Protein AF-A0A258KXH8-F1 (afdb_monomer)

Sequence (117 aa):
MRNSRRAIRNQVLAEEKIRIVLDGLHGEISIAELCRRDGISERLYDRWSKEWLQAGKRRLADDTARSGTTREVKDLKRKDLELKEVAAEKAVELRRLNSSKIGDGRRRCGASLGDDA

Radius of gyration: 37.27 Å; Cα contacts (8 Å, |Δi|>4): 23; chains: 1; bounding box: 85×36×99 Å

Foldseek 3Di:
DPVPVVVVVVVVVVVLLVVLLVVCVVPPDDLVVSCVVSVHDSVVSVVSNVVVVVVVVVVVVVVVVVVVVVVVVVVVVVVVVVVVVVVVVVVVVVVVVVVVVVVVVVVVVVPPDDDDD

Mean predicted aligned error: 15.36 Å

Structure (mmCIF, N/CA/C/O backbone):
data_AF-A0A258KXH8-F1
#
_entry.id   AF-A0A258KXH8-F1
#
loop_
_atom_site.group_PDB
_atom_site.id
_atom_site.type_symbol
_atom_site.label_atom_id
_atom_site.label_alt_id
_atom_site.label_comp_id
_atom_site.label_asym_id
_atom_site.label_entity_id
_atom_site.label_seq_id
_atom_site.pdbx_PDB_ins_code
_atom_site.Cartn_x
_atom_site.Cartn_y
_atom_site.Cartn_z
_atom_site.occupancy
_atom_site.B_iso_or_equiv
_atom_site.auth_seq_id
_atom_site.auth_comp_id
_atom_site.auth_asym_id
_atom_site.auth_atom_id
_atom_site.pdbx_PDB_model_num
ATOM 1 N N . MET A 1 1 ? -21.778 -25.012 -7.996 1.00 53.47 1 MET A N 1
ATOM 2 C CA . MET A 1 1 ? -22.424 -23.774 -7.482 1.00 53.47 1 MET A CA 1
ATOM 3 C C . MET A 1 1 ? -22.119 -23.417 -6.006 1.00 53.47 1 MET A C 1
ATOM 5 O O . MET A 1 1 ? -22.748 -22.507 -5.479 1.00 53.47 1 MET A O 1
ATOM 9 N N . ARG A 1 2 ? -21.152 -24.048 -5.307 1.00 57.94 2 ARG A N 1
ATOM 10 C CA . ARG A 1 2 ? -20.849 -23.741 -3.883 1.00 57.94 2 ARG A CA 1
ATOM 11 C C . ARG A 1 2 ? -19.770 -22.664 -3.646 1.00 57.94 2 ARG A C 1
ATOM 13 O O . ARG A 1 2 ? -19.620 -22.217 -2.514 1.00 57.94 2 ARG A O 1
ATOM 20 N N . ASN A 1 3 ? -19.087 -22.186 -4.691 1.00 63.91 3 ASN A N 1
ATOM 21 C CA . ASN A 1 3 ? -17.974 -21.236 -4.542 1.00 63.91 3 ASN A CA 1
ATOM 22 C C . ASN A 1 3 ? -18.386 -19.756 -4.636 1.00 63.91 3 ASN A C 1
ATOM 24 O O . ASN A 1 3 ? -17.801 -18.928 -3.941 1.00 63.91 3 ASN A O 1
ATOM 28 N N . SER A 1 4 ? -19.427 -19.411 -5.401 1.00 65.06 4 SER A N 1
ATOM 29 C CA . SER A 1 4 ? -19.799 -18.007 -5.653 1.00 65.06 4 SER A CA 1
ATOM 30 C C . SER A 1 4 ? -20.263 -17.276 -4.388 1.00 65.06 4 SER A C 1
ATOM 32 O O . SER A 1 4 ? -19.846 -16.155 -4.130 1.00 65.06 4 SER A O 1
ATOM 34 N N . ARG A 1 5 ? -21.033 -17.945 -3.516 1.00 72.44 5 ARG A N 1
ATOM 35 C CA . ARG A 1 5 ? -21.486 -17.370 -2.234 1.00 72.44 5 ARG A CA 1
ATOM 36 C C . ARG A 1 5 ? -20.352 -17.132 -1.232 1.00 72.44 5 ARG A C 1
ATOM 38 O O . ARG A 1 5 ? -20.491 -16.292 -0.350 1.00 72.44 5 ARG A O 1
ATOM 45 N N . ARG A 1 6 ? -19.256 -17.893 -1.326 1.00 72.81 6 ARG A N 1
ATOM 46 C CA . ARG A 1 6 ? -18.064 -17.707 -0.483 1.00 72.81 6 ARG A CA 1
ATOM 47 C C . ARG A 1 6 ? -17.221 -16.543 -0.994 1.00 72.81 6 ARG A C 1
ATOM 49 O O . ARG A 1 6 ? -16.780 -15.735 -0.191 1.00 72.81 6 ARG A O 1
ATOM 56 N N . ALA A 1 7 ? -17.054 -16.446 -2.313 1.00 68.25 7 ALA A N 1
ATOM 57 C CA . ALA A 1 7 ? -16.352 -15.339 -2.953 1.00 68.25 7 ALA A CA 1
ATOM 58 C C . ALA A 1 7 ? -17.040 -13.993 -2.677 1.00 68.25 7 ALA A C 1
ATOM 60 O O . ALA A 1 7 ? -16.374 -13.072 -2.223 1.00 68.25 7 ALA A O 1
ATOM 61 N N . ILE A 1 8 ? -18.368 -13.923 -2.834 1.00 64.44 8 ILE A N 1
ATOM 62 C CA . ILE A 1 8 ? -19.156 -12.713 -2.544 1.00 64.44 8 ILE A CA 1
ATOM 63 C C . ILE A 1 8 ? -19.022 -12.316 -1.068 1.00 64.44 8 ILE A C 1
ATOM 65 O O . ILE A 1 8 ? -18.720 -11.168 -0.77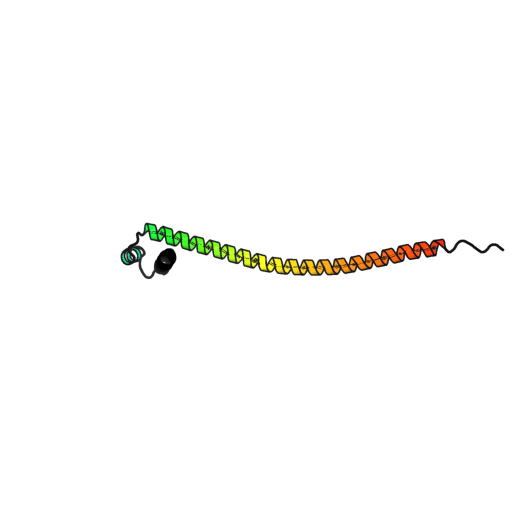3 1.00 64.44 8 ILE A O 1
ATOM 69 N N . ARG A 1 9 ? -19.153 -13.263 -0.124 1.00 63.56 9 ARG A N 1
ATOM 70 C CA . ARG A 1 9 ? -18.940 -12.968 1.306 1.00 63.56 9 ARG A CA 1
ATOM 71 C C . ARG A 1 9 ? -17.532 -12.457 1.597 1.00 63.56 9 ARG A C 1
ATOM 73 O O . ARG A 1 9 ? -17.382 -11.523 2.366 1.00 63.56 9 ARG A O 1
ATOM 80 N N . ASN A 1 10 ? -16.509 -13.040 0.982 1.00 69.94 10 ASN A N 1
ATOM 81 C CA . ASN A 1 10 ? -15.133 -12.590 1.176 1.00 69.94 10 ASN A CA 1
ATOM 82 C C . ASN A 1 10 ? -14.880 -11.201 0.570 1.00 69.94 10 ASN A C 1
ATOM 84 O O . ASN A 1 10 ? -14.107 -10.442 1.141 1.00 69.94 10 ASN A O 1
ATOM 88 N N . GLN A 1 11 ? -15.518 -10.868 -0.556 1.00 69.81 11 GLN A N 1
ATOM 89 C CA . GLN A 1 11 ? -15.463 -9.525 -1.142 1.00 69.81 11 GLN A CA 1
ATOM 90 C C . GLN A 1 11 ? -16.136 -8.501 -0.232 1.00 69.81 11 GLN A C 1
ATOM 92 O O . GLN A 1 11 ? -15.509 -7.502 0.093 1.00 69.81 11 GLN A O 1
ATOM 97 N N . VAL A 1 12 ? -17.336 -8.803 0.271 1.00 63.56 12 VAL A N 1
ATOM 98 C CA . VAL A 1 12 ? -18.046 -7.947 1.235 1.00 63.56 12 VAL A CA 1
ATOM 99 C C . VAL A 1 12 ? -17.204 -7.727 2.500 1.00 63.56 12 VAL A C 1
ATOM 101 O O . VAL A 1 12 ? -17.052 -6.598 2.949 1.00 63.56 12 VAL A O 1
ATOM 104 N N . LEU A 1 13 ? -16.556 -8.774 3.021 1.00 79.19 13 LEU A N 1
ATOM 105 C CA . LEU A 1 13 ? -15.639 -8.659 4.164 1.00 79.19 13 LEU A CA 1
ATOM 106 C C . LEU A 1 13 ? -14.375 -7.841 3.843 1.00 79.19 13 LEU A C 1
ATOM 108 O O . LEU A 1 13 ? -13.823 -7.181 4.723 1.00 79.19 13 LEU A O 1
ATOM 112 N N . ALA A 1 14 ? -13.887 -7.893 2.602 1.00 83.69 14 ALA A N 1
ATOM 113 C CA . ALA A 1 14 ? -12.735 -7.109 2.170 1.00 83.69 14 ALA A CA 1
ATOM 114 C C . ALA A 1 14 ? -13.089 -5.624 2.006 1.00 83.69 14 ALA A C 1
ATOM 116 O O . ALA A 1 14 ? -12.324 -4.771 2.450 1.00 83.69 14 ALA A O 1
ATOM 117 N N . GLU A 1 15 ? -14.243 -5.319 1.413 1.00 86.56 15 GLU A N 1
ATOM 118 C CA . GLU A 1 15 ? -14.774 -3.958 1.276 1.00 86.56 15 GLU A CA 1
ATOM 119 C C . GLU A 1 15 ? -15.040 -3.330 2.644 1.00 86.56 15 GLU A C 1
ATOM 121 O O . GLU A 1 15 ? -14.634 -2.197 2.895 1.00 86.56 15 GLU A O 1
ATOM 126 N N . GLU A 1 16 ? -15.621 -4.094 3.568 1.00 89.38 16 GLU A N 1
ATOM 127 C CA . GLU A 1 16 ? -15.850 -3.646 4.938 1.00 89.38 16 GLU A CA 1
ATOM 128 C C . GLU A 1 16 ? -14.538 -3.395 5.693 1.00 89.38 16 GLU A C 1
ATOM 130 O O . GLU A 1 16 ? -14.369 -2.338 6.300 1.00 89.38 16 GLU A O 1
ATOM 135 N N . LYS A 1 17 ? -13.552 -4.297 5.576 1.00 91.44 17 LYS A N 1
ATOM 136 C CA . LYS A 1 17 ? -12.202 -4.074 6.122 1.00 91.44 17 LYS A CA 1
ATOM 137 C C . LYS A 1 17 ? -11.576 -2.786 5.574 1.00 91.44 17 LYS A C 1
ATOM 139 O O . LYS A 1 17 ? -10.950 -2.052 6.337 1.00 91.44 17 LYS A O 1
ATOM 144 N N . ILE A 1 18 ? -11.717 -2.514 4.273 1.00 91.44 18 ILE A N 1
ATOM 145 C CA . ILE A 1 18 ? -11.186 -1.294 3.647 1.00 91.44 18 ILE A CA 1
ATOM 146 C C . ILE A 1 18 ? -11.899 -0.057 4.195 1.00 91.44 18 ILE A C 1
ATOM 148 O O . ILE A 1 18 ? -11.215 0.882 4.595 1.00 91.44 18 ILE A O 1
ATOM 152 N N . ARG A 1 19 ? -13.237 -0.068 4.269 1.00 94.00 19 ARG A N 1
ATOM 153 C CA . ARG A 1 19 ? -14.028 1.036 4.834 1.00 94.00 19 ARG A CA 1
ATOM 154 C C . ARG A 1 19 ? -13.560 1.385 6.245 1.00 94.00 19 ARG A C 1
ATOM 156 O O . ARG A 1 19 ? -13.238 2.535 6.509 1.00 94.00 19 ARG A O 1
ATOM 163 N N . ILE A 1 20 ? -13.446 0.388 7.123 1.00 93.44 20 ILE A N 1
ATOM 164 C CA . ILE A 1 20 ? -13.049 0.603 8.521 1.00 93.44 20 ILE A CA 1
ATOM 165 C C . ILE A 1 20 ? -11.629 1.182 8.617 1.00 93.44 20 ILE A C 1
ATOM 167 O O . ILE A 1 20 ? -11.386 2.108 9.388 1.00 93.44 20 ILE A O 1
ATOM 171 N N . VAL A 1 21 ? -10.676 0.668 7.830 1.00 94.00 21 VAL A N 1
ATOM 172 C CA . VAL A 1 21 ? -9.305 1.207 7.817 1.00 94.00 21 VAL A CA 1
ATOM 173 C C . VAL A 1 21 ? -9.285 2.657 7.329 1.00 94.00 21 VAL A C 1
ATOM 175 O O . VAL A 1 21 ? -8.563 3.468 7.901 1.00 94.00 21 VAL A O 1
ATOM 178 N N . LEU A 1 22 ? -10.070 3.002 6.306 1.00 93.88 22 LEU A N 1
ATOM 179 C CA . LEU A 1 22 ? -10.137 4.369 5.787 1.00 93.88 22 LEU A CA 1
ATOM 180 C C . LEU A 1 22 ? -10.780 5.337 6.784 1.00 93.88 22 LEU A C 1
ATOM 182 O O . LEU A 1 22 ? -10.206 6.397 7.017 1.00 93.88 22 LEU A O 1
ATOM 186 N N . ASP A 1 23 ? -11.891 4.958 7.418 1.00 93.62 23 ASP A N 1
ATOM 187 C CA . ASP A 1 23 ? -12.554 5.773 8.446 1.00 93.62 23 ASP A CA 1
ATOM 188 C C . ASP A 1 23 ? -11.589 6.090 9.603 1.00 93.62 23 ASP A C 1
ATOM 190 O O . ASP A 1 23 ? -11.491 7.231 10.058 1.00 93.62 23 ASP A O 1
ATOM 194 N N . GLY A 1 24 ? -10.813 5.096 10.047 1.00 93.00 24 GLY A N 1
ATOM 195 C CA . GLY A 1 24 ? -9.820 5.290 11.103 1.00 93.00 24 GLY A CA 1
ATOM 196 C C . GLY A 1 24 ? -8.603 6.120 10.682 1.00 93.00 24 GLY A C 1
ATOM 197 O O . GLY A 1 24 ? -8.024 6.815 11.516 1.00 93.00 24 GLY A O 1
ATOM 198 N N . LEU A 1 25 ? -8.219 6.093 9.402 1.00 90.12 25 LEU A N 1
ATOM 199 C CA . LEU A 1 25 ? -7.179 6.974 8.855 1.00 90.12 25 LEU A CA 1
ATOM 200 C C . LEU A 1 25 ? -7.679 8.408 8.643 1.00 90.12 25 LEU A C 1
ATOM 202 O O . LEU A 1 25 ? -6.874 9.337 8.684 1.00 90.12 25 LEU A O 1
ATOM 206 N N . HIS A 1 26 ? -8.980 8.587 8.411 1.00 92.69 26 HIS A N 1
ATOM 207 C CA . HIS A 1 26 ? -9.598 9.895 8.219 1.00 92.69 26 HIS A CA 1
ATOM 208 C C . HIS A 1 26 ? -9.624 10.715 9.520 1.00 92.69 26 HIS A C 1
ATOM 210 O O . HIS A 1 26 ? -9.507 11.936 9.483 1.00 92.69 26 HIS A O 1
ATOM 216 N N . GLY A 1 27 ? -9.692 10.042 10.674 1.00 91.81 27 GLY A N 1
ATOM 217 C CA . GLY A 1 27 ? -9.473 10.657 11.987 1.00 91.81 27 GLY A CA 1
ATOM 218 C C . GLY A 1 27 ? -10.646 11.476 12.534 1.00 91.81 27 GLY A C 1
ATOM 219 O O . GLY A 1 27 ? -10.499 12.101 13.581 1.00 91.81 27 GLY A O 1
ATOM 220 N N . GLU A 1 28 ? -11.808 11.458 11.873 1.00 91.25 28 GLU A N 1
ATOM 221 C CA . GLU A 1 28 ? -13.039 12.120 12.342 1.00 91.25 28 GLU A CA 1
ATOM 222 C C . GLU A 1 28 ? -13.598 11.504 13.633 1.00 91.25 28 GLU A C 1
ATOM 224 O O . GLU A 1 28 ? -14.171 12.204 14.467 1.00 91.25 28 GLU A O 1
ATOM 229 N N . ILE A 1 29 ? -13.413 10.194 13.817 1.00 91.81 29 ILE A N 1
ATOM 230 C CA . ILE A 1 29 ? -13.789 9.461 15.028 1.00 91.81 29 ILE A CA 1
ATOM 231 C C . ILE A 1 29 ? -12.566 8.780 15.633 1.00 91.81 29 ILE A C 1
ATOM 233 O O . ILE A 1 29 ? -11.684 8.290 14.927 1.00 91.81 29 ILE A O 1
ATOM 237 N N . SER A 1 30 ? -12.511 8.727 16.965 1.00 93.31 30 SER A N 1
ATOM 238 C CA . SER A 1 30 ? -11.431 8.018 17.655 1.00 93.31 30 SER A CA 1
ATOM 239 C C . SER A 1 30 ? -11.424 6.529 17.289 1.00 93.31 30 SER A C 1
ATOM 241 O O . SER A 1 30 ? -12.481 5.922 17.110 1.00 93.31 30 SER A O 1
ATOM 243 N N . ILE A 1 31 ? -10.238 5.913 17.256 1.00 92.75 31 ILE A N 1
ATOM 244 C CA . ILE A 1 31 ? -10.085 4.481 16.948 1.00 92.75 31 ILE A CA 1
ATOM 245 C C . ILE A 1 31 ? -10.892 3.599 17.911 1.00 92.75 31 ILE A C 1
ATOM 247 O O . ILE A 1 31 ? -11.475 2.602 17.491 1.00 92.75 31 ILE A O 1
ATOM 251 N N . ALA A 1 32 ? -10.990 3.992 19.182 1.00 93.31 32 ALA A N 1
ATOM 252 C CA . ALA A 1 32 ? -11.786 3.281 20.177 1.00 93.31 32 ALA A CA 1
ATOM 253 C C . ALA A 1 32 ? -13.293 3.314 19.854 1.00 93.31 32 ALA A C 1
ATOM 255 O O . ALA A 1 32 ? -13.986 2.311 20.021 1.00 93.31 32 ALA A O 1
ATOM 256 N N . GLU A 1 33 ? -13.804 4.451 19.372 1.00 94.25 33 GLU A N 1
ATOM 257 C CA . GLU A 1 33 ? -15.207 4.593 18.959 1.00 94.25 33 GLU A CA 1
ATOM 258 C C . GLU A 1 33 ? -15.498 3.832 17.663 1.00 94.25 33 GLU A C 1
ATOM 260 O O . GLU A 1 33 ? -16.481 3.097 17.583 1.00 94.25 33 GLU A O 1
ATOM 265 N N . LEU A 1 34 ? -14.589 3.916 16.690 1.00 94.81 34 LEU A N 1
ATOM 266 C CA . LEU A 1 34 ? -14.635 3.137 15.454 1.00 94.81 34 LEU A CA 1
ATOM 267 C C . LEU A 1 34 ? -14.711 1.628 15.743 1.00 94.81 34 LEU A C 1
ATOM 269 O O . LEU A 1 34 ? -15.574 0.929 15.216 1.00 94.81 34 LEU A O 1
ATOM 273 N N . CYS A 1 35 ? -13.849 1.131 16.634 1.00 93.62 35 CYS A N 1
ATOM 274 C CA . CYS A 1 35 ? -13.809 -0.280 17.011 1.00 93.62 35 CYS A CA 1
ATOM 275 C C . CYS A 1 35 ? -15.102 -0.750 17.695 1.00 93.62 35 CYS A C 1
ATOM 277 O O . CYS A 1 35 ? -15.579 -1.846 17.403 1.00 93.62 35 CYS A O 1
ATOM 279 N N . ARG A 1 36 ? -15.709 0.085 18.554 1.00 94.00 36 ARG A N 1
ATOM 280 C CA . ARG A 1 36 ? -17.013 -0.207 19.177 1.00 94.00 36 ARG A CA 1
ATOM 281 C C . ARG A 1 36 ? -18.145 -0.259 18.154 1.00 94.00 36 ARG A C 1
ATOM 283 O O . ARG A 1 36 ? -18.938 -1.196 18.194 1.00 94.00 36 ARG A O 1
ATOM 290 N N . ARG A 1 37 ? -18.204 0.718 17.243 1.00 93.69 37 ARG A N 1
ATOM 291 C CA . ARG A 1 37 ? -19.230 0.817 16.192 1.00 93.69 37 ARG A CA 1
ATOM 292 C C . ARG A 1 37 ? -19.184 -0.372 15.236 1.00 93.69 37 ARG A C 1
ATOM 294 O O . ARG A 1 37 ? -20.222 -0.940 14.914 1.00 93.69 37 ARG A O 1
ATOM 301 N N . ASP A 1 38 ? -17.984 -0.739 14.796 1.00 91.00 38 ASP A N 1
ATOM 302 C CA . ASP A 1 38 ? -17.771 -1.781 13.788 1.00 91.00 38 ASP A CA 1
ATOM 303 C C . ASP A 1 38 ? -17.560 -3.183 14.407 1.00 91.00 38 ASP A C 1
ATOM 305 O O . ASP A 1 38 ? -17.339 -4.157 13.690 1.00 91.00 38 ASP A O 1
ATOM 309 N N . GLY A 1 39 ? -17.641 -3.313 15.739 1.00 91.88 39 GLY A N 1
ATOM 310 C CA . GLY A 1 39 ? -17.565 -4.598 16.444 1.00 91.88 39 GLY A CA 1
ATOM 311 C C . GLY A 1 39 ? -16.199 -5.288 16.360 1.00 91.88 39 GLY A C 1
ATOM 312 O O . GLY A 1 39 ? -16.111 -6.513 16.469 1.00 91.88 39 GLY A O 1
ATOM 313 N N . ILE A 1 40 ? -15.126 -4.522 16.155 1.00 92.69 40 ILE A N 1
ATOM 314 C CA . ILE A 1 40 ? -13.758 -5.034 16.039 1.00 92.69 40 ILE A CA 1
ATOM 315 C C . ILE A 1 40 ? -12.915 -4.654 17.256 1.00 92.69 40 ILE A C 1
ATOM 317 O O . ILE A 1 40 ? -13.219 -3.727 17.996 1.00 92.69 40 ILE A O 1
ATOM 321 N N . SER A 1 41 ? -11.813 -5.373 17.469 1.00 93.00 41 SER A N 1
ATOM 322 C CA . SER A 1 41 ? -10.839 -4.990 18.497 1.00 93.00 41 SER A CA 1
ATOM 323 C C . SER A 1 41 ? -9.825 -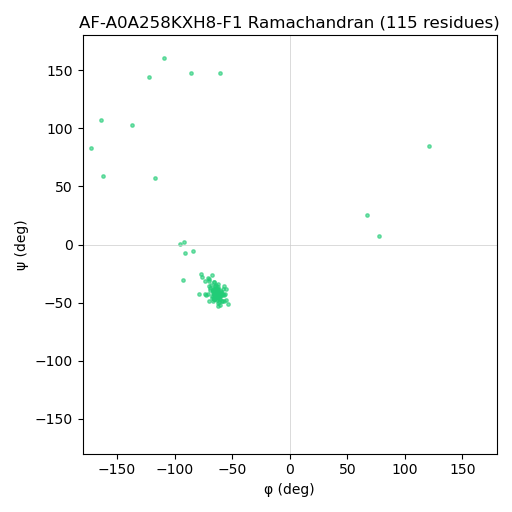3.982 17.953 1.00 93.00 41 SER A C 1
ATOM 325 O O . SER A 1 41 ? -9.398 -4.095 16.803 1.00 93.00 41 SER A O 1
ATOM 327 N N . GLU A 1 42 ? -9.346 -3.074 18.805 1.00 92.62 42 GLU A N 1
ATOM 328 C CA . GLU A 1 42 ? -8.287 -2.111 18.447 1.00 92.62 42 GLU A CA 1
ATOM 329 C C . GLU A 1 42 ? -7.024 -2.811 17.924 1.00 92.62 42 GLU A C 1
ATOM 331 O O . GLU A 1 42 ? -6.438 -2.401 16.927 1.00 92.62 42 GLU A O 1
ATOM 336 N N . ARG A 1 43 ? -6.657 -3.962 18.505 1.00 92.81 43 ARG A N 1
ATOM 337 C CA . ARG A 1 43 ? -5.524 -4.776 18.024 1.00 92.81 43 ARG A CA 1
ATOM 338 C C . ARG A 1 43 ? -5.717 -5.296 16.598 1.00 92.81 43 ARG A C 1
ATOM 340 O O . ARG A 1 43 ? -4.739 -5.480 15.871 1.00 92.81 43 ARG A O 1
ATOM 347 N N . LEU A 1 44 ? -6.957 -5.599 16.213 1.00 92.19 44 LEU A N 1
ATOM 348 C CA . LEU A 1 44 ? -7.282 -6.044 14.860 1.00 92.19 44 LEU A CA 1
ATOM 349 C C . LEU A 1 44 ? -7.189 -4.875 13.878 1.00 92.19 44 LEU A C 1
ATOM 351 O O . LEU A 1 44 ? -6.571 -5.028 12.824 1.00 92.19 44 LEU A O 1
ATOM 355 N N . TYR A 1 45 ? -7.713 -3.709 14.265 1.00 93.75 45 TYR A N 1
ATOM 356 C CA . TYR A 1 45 ? -7.556 -2.468 13.511 1.00 93.75 45 TYR A CA 1
ATOM 357 C C . TYR A 1 45 ? -6.077 -2.120 13.295 1.00 93.75 45 TYR A C 1
ATOM 359 O O . TYR A 1 45 ? -5.659 -1.909 12.159 1.00 93.75 45 TYR A O 1
ATOM 367 N N . ASP A 1 46 ? -5.257 -2.158 14.348 1.00 94.31 46 ASP A N 1
ATOM 368 C CA . ASP A 1 46 ? -3.820 -1.868 14.275 1.00 94.31 46 ASP A CA 1
ATOM 369 C C . ASP A 1 46 ? -3.077 -2.782 13.303 1.00 94.31 46 ASP A C 1
ATOM 371 O O . ASP A 1 46 ? -2.150 -2.361 12.609 1.00 94.31 46 ASP A O 1
ATOM 375 N N . ARG A 1 47 ? -3.453 -4.062 13.255 1.00 94.12 47 ARG A N 1
ATOM 376 C CA . ARG A 1 47 ? -2.887 -5.010 12.294 1.00 94.12 47 ARG A CA 1
ATOM 377 C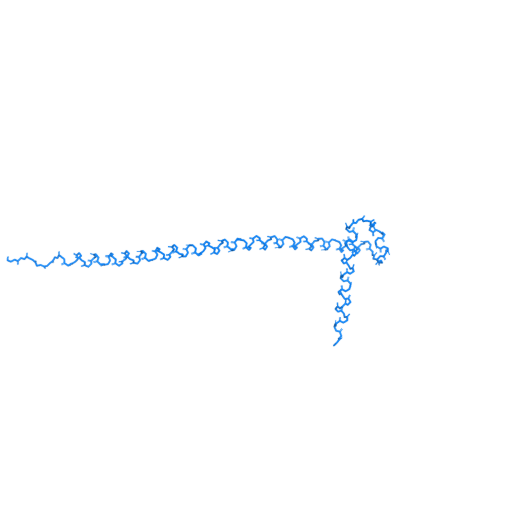 C . ARG A 1 47 ? -3.303 -4.644 10.874 1.00 94.12 47 ARG A C 1
ATOM 379 O O . ARG A 1 47 ? -2.457 -4.588 9.984 1.00 94.12 47 ARG A O 1
ATOM 386 N N . TRP A 1 48 ? -4.593 -4.403 10.665 1.00 93.12 48 TRP A N 1
ATOM 387 C CA . TRP A 1 48 ? -5.144 -4.105 9.349 1.00 93.12 48 TRP A CA 1
ATOM 388 C C . TRP A 1 48 ? -4.615 -2.794 8.776 1.00 93.12 48 TRP A C 1
ATOM 390 O O . TRP A 1 48 ? -4.211 -2.781 7.615 1.00 93.12 48 TRP A O 1
ATOM 400 N N . SER A 1 49 ? -4.550 -1.731 9.576 1.00 93.38 49 SER A N 1
ATOM 401 C CA . SER A 1 49 ? -4.016 -0.432 9.160 1.00 93.38 49 SER A CA 1
ATOM 402 C C . SER A 1 49 ? -2.540 -0.540 8.768 1.00 93.38 49 SER A C 1
ATOM 404 O O . SER A 1 49 ? -2.147 -0.062 7.703 1.00 93.38 49 SER A O 1
ATOM 406 N N . LYS A 1 50 ? -1.726 -1.264 9.551 1.00 93.81 50 LYS A N 1
ATOM 407 C CA . LYS A 1 50 ? -0.315 -1.534 9.228 1.00 93.81 50 LYS A CA 1
ATOM 408 C C . LYS A 1 50 ? -0.160 -2.329 7.936 1.00 93.81 50 LYS A C 1
ATOM 410 O O . LYS A 1 50 ? 0.612 -1.926 7.070 1.00 93.81 50 LYS A O 1
ATOM 415 N N . GLU A 1 51 ? -0.872 -3.444 7.788 1.00 90.75 51 GLU A N 1
ATOM 416 C CA . GLU A 1 51 ? -0.817 -4.271 6.575 1.00 90.75 51 GLU A CA 1
ATOM 417 C C . GLU A 1 51 ? -1.232 -3.476 5.333 1.00 90.75 51 GLU A C 1
ATOM 419 O O . GLU A 1 51 ? -0.559 -3.541 4.305 1.00 90.75 51 GLU A O 1
ATOM 424 N N . TRP A 1 52 ? -2.303 -2.688 5.442 1.00 90.81 52 TRP A N 1
ATOM 425 C CA . TRP A 1 52 ? -2.831 -1.883 4.347 1.00 90.81 52 TRP A CA 1
ATOM 426 C C . TRP A 1 52 ? -1.853 -0.779 3.928 1.00 90.81 52 TRP A C 1
ATOM 428 O O . TRP A 1 52 ? -1.527 -0.657 2.747 1.00 90.81 52 TRP A O 1
ATOM 438 N N . LEU A 1 53 ? -1.288 -0.043 4.892 1.00 90.62 53 LEU A N 1
ATOM 439 C CA . LEU A 1 53 ? -0.276 0.981 4.621 1.00 90.62 53 LEU A CA 1
ATOM 440 C C . LEU A 1 53 ? 1.001 0.383 4.019 1.00 90.62 53 LEU A C 1
ATOM 442 O O . LEU A 1 53 ? 1.585 0.967 3.106 1.00 90.62 53 LEU A O 1
ATOM 446 N N . GLN A 1 54 ? 1.440 -0.785 4.493 1.00 92.69 54 GLN A N 1
ATOM 447 C CA . GLN A 1 54 ? 2.621 -1.453 3.944 1.00 92.69 54 GLN A CA 1
ATOM 448 C C . GLN A 1 54 ? 2.382 -1.983 2.530 1.00 92.69 54 GLN A C 1
ATOM 450 O O . GLN A 1 54 ? 3.263 -1.864 1.677 1.00 92.69 54 GLN A O 1
ATOM 455 N N . ALA A 1 55 ? 1.197 -2.527 2.251 1.00 89.19 55 ALA A N 1
ATOM 456 C CA . ALA A 1 55 ? 0.811 -2.920 0.902 1.00 89.19 55 ALA A CA 1
ATOM 457 C C . ALA A 1 55 ? 0.771 -1.707 -0.045 1.00 89.19 55 ALA A C 1
ATOM 459 O O . ALA A 1 55 ? 1.306 -1.782 -1.152 1.00 89.19 55 ALA A O 1
ATOM 460 N N . GLY A 1 56 ? 0.225 -0.575 0.414 1.00 86.81 56 GLY A N 1
ATOM 461 C CA . GLY A 1 56 ? 0.225 0.687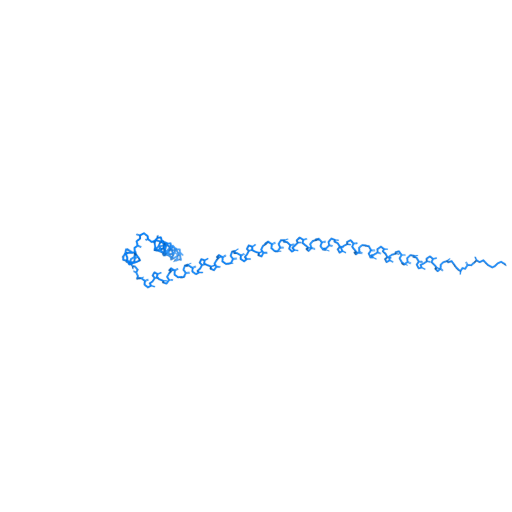 -0.329 1.00 86.81 56 GLY A CA 1
ATOM 462 C C . GLY A 1 56 ? 1.636 1.179 -0.658 1.00 86.81 56 GLY A C 1
ATOM 463 O O . GLY A 1 56 ? 1.939 1.452 -1.819 1.00 86.81 56 GLY A O 1
ATOM 464 N N . LYS A 1 57 ? 2.537 1.203 0.333 1.00 88.06 57 LYS A N 1
ATOM 465 C CA . LYS A 1 57 ? 3.948 1.591 0.143 1.00 88.06 57 LYS A CA 1
ATOM 466 C C . LYS A 1 57 ? 4.678 0.687 -0.849 1.00 88.06 57 LYS A C 1
ATOM 468 O O . LYS A 1 57 ? 5.392 1.185 -1.713 1.00 88.06 57 LYS A O 1
ATOM 473 N N . ARG A 1 58 ? 4.489 -0.634 -0.749 1.00 85.56 58 ARG A N 1
ATOM 474 C CA . ARG A 1 58 ? 5.104 -1.605 -1.669 1.00 85.56 58 ARG A CA 1
ATOM 475 C C . ARG A 1 58 ? 4.642 -1.398 -3.105 1.00 85.56 58 ARG A C 1
ATOM 477 O O . ARG A 1 58 ? 5.477 -1.406 -4.000 1.00 85.56 58 ARG A O 1
ATOM 484 N N . ARG A 1 59 ? 3.340 -1.187 -3.322 1.00 82.25 59 ARG A N 1
ATOM 485 C CA . ARG A 1 59 ? 2.812 -0.946 -4.669 1.00 82.25 59 ARG A CA 1
ATOM 486 C C . ARG A 1 59 ? 3.311 0.373 -5.244 1.00 82.25 59 ARG A C 1
ATOM 488 O O . ARG A 1 59 ? 3.698 0.402 -6.399 1.00 82.25 59 ARG A O 1
ATOM 495 N N . LEU A 1 60 ? 3.384 1.430 -4.437 1.00 83.56 60 LEU A N 1
ATOM 496 C CA . LEU A 1 60 ? 3.922 2.715 -4.887 1.00 83.56 60 LEU A CA 1
ATOM 497 C C . LEU A 1 60 ? 5.408 2.619 -5.273 1.00 83.56 60 LEU A C 1
ATOM 499 O O . LEU A 1 60 ? 5.833 3.209 -6.267 1.00 83.56 60 LEU A O 1
ATOM 503 N N . ALA A 1 61 ? 6.191 1.845 -4.517 1.00 76.50 61 ALA A N 1
ATOM 504 C CA . ALA A 1 61 ? 7.579 1.550 -4.857 1.00 76.50 61 ALA A CA 1
ATOM 505 C C . ALA A 1 61 ? 7.698 0.721 -6.152 1.00 76.50 61 ALA A C 1
ATOM 507 O O . ALA A 1 61 ? 8.533 1.046 -6.995 1.00 76.50 61 ALA A O 1
ATOM 508 N N . ASP A 1 62 ? 6.845 -0.293 -6.346 1.00 75.38 62 ASP A N 1
ATOM 509 C CA . ASP A 1 62 ? 6.808 -1.097 -7.581 1.00 75.38 62 ASP A CA 1
ATOM 510 C C . ASP A 1 62 ? 6.374 -0.268 -8.799 1.00 75.38 62 ASP A C 1
ATOM 512 O O . ASP A 1 62 ? 7.011 -0.330 -9.847 1.00 75.38 62 ASP A O 1
ATOM 516 N N . ASP A 1 63 ? 5.346 0.571 -8.663 1.00 71.50 63 ASP A N 1
ATOM 517 C CA . ASP A 1 63 ? 4.871 1.449 -9.738 1.00 71.50 63 ASP A CA 1
ATOM 518 C C . ASP A 1 63 ? 5.944 2.479 -10.129 1.00 71.50 63 ASP A C 1
ATOM 520 O O . ASP A 1 63 ? 6.122 2.780 -11.314 1.00 71.50 63 ASP A O 1
ATOM 524 N N . THR A 1 64 ? 6.729 2.962 -9.159 1.00 63.25 64 THR A N 1
ATOM 525 C CA . THR A 1 64 ? 7.891 3.830 -9.408 1.00 63.25 64 THR A CA 1
ATOM 526 C C . THR A 1 64 ? 9.001 3.073 -10.143 1.00 63.25 64 THR A C 1
ATOM 528 O O . THR A 1 64 ? 9.522 3.567 -11.145 1.00 63.25 64 THR A O 1
ATOM 531 N N . ALA A 1 65 ? 9.326 1.849 -9.714 1.00 64.38 65 ALA A N 1
ATOM 532 C CA . ALA A 1 65 ? 10.330 1.007 -10.367 1.00 64.38 65 ALA A CA 1
ATOM 533 C C . ALA A 1 65 ? 9.922 0.614 -11.801 1.00 64.38 65 ALA A C 1
ATOM 535 O O . ALA A 1 65 ? 10.726 0.679 -12.734 1.00 64.38 65 ALA A O 1
ATOM 536 N N . ARG A 1 66 ? 8.650 0.268 -12.020 1.00 58.34 66 ARG A N 1
ATOM 537 C CA . ARG A 1 66 ? 8.095 -0.061 -13.341 1.00 58.34 66 ARG A CA 1
ATOM 538 C C . ARG A 1 66 ? 8.061 1.149 -14.274 1.00 58.34 66 ARG A C 1
ATOM 540 O O . ARG A 1 66 ? 8.357 1.027 -15.465 1.00 58.34 66 ARG A O 1
ATOM 547 N N . SER A 1 67 ? 7.731 2.323 -13.743 1.00 59.72 67 SER A N 1
ATOM 548 C CA . SER A 1 67 ? 7.752 3.573 -14.509 1.00 59.72 67 SER A CA 1
ATOM 549 C C . SER A 1 67 ? 9.178 3.966 -14.906 1.00 59.72 67 SER A C 1
ATOM 551 O O . SER A 1 67 ? 9.406 4.326 -16.062 1.00 59.72 67 SER A O 1
ATOM 553 N N . GLY A 1 68 ? 10.145 3.821 -13.990 1.00 63.22 68 GLY A N 1
ATOM 554 C CA . GLY A 1 68 ? 11.569 4.048 -14.261 1.00 63.22 68 GLY A CA 1
ATOM 555 C C . GLY A 1 68 ? 12.114 3.114 -15.344 1.00 63.22 68 GLY A C 1
ATOM 556 O O . GLY A 1 68 ? 12.609 3.571 -16.375 1.00 63.22 68 GLY A O 1
ATOM 557 N N . THR A 1 69 ? 11.902 1.806 -15.184 1.00 68.19 69 THR A N 1
ATOM 558 C CA . THR A 1 69 ? 12.355 0.791 -16.152 1.00 68.19 69 THR A CA 1
ATOM 559 C C . THR A 1 69 ? 11.714 0.952 -17.531 1.00 68.19 69 THR A C 1
ATOM 561 O O . THR A 1 69 ? 12.386 0.782 -18.543 1.00 68.19 69 THR A O 1
ATOM 564 N N . THR A 1 70 ? 10.438 1.341 -17.625 1.00 73.12 70 THR A N 1
ATOM 565 C CA . THR A 1 70 ? 9.771 1.536 -18.927 1.00 73.12 70 THR A CA 1
ATOM 566 C C . THR A 1 70 ? 10.407 2.663 -19.744 1.00 73.12 70 THR A C 1
ATOM 568 O O . THR A 1 70 ? 10.525 2.548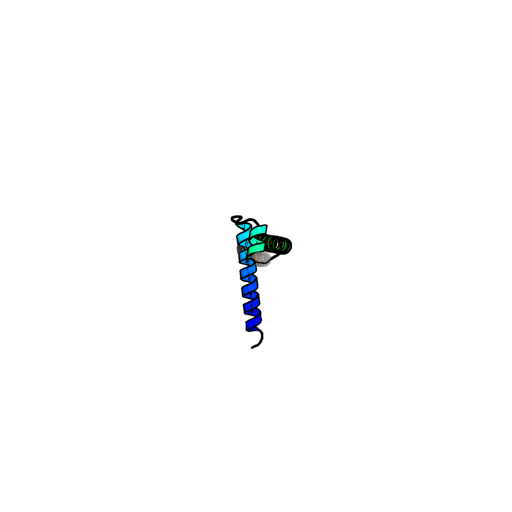 -20.968 1.00 73.12 70 THR A O 1
ATOM 571 N N . ARG A 1 71 ? 10.825 3.755 -19.094 1.00 71.44 71 ARG A N 1
ATOM 572 C CA . ARG A 1 71 ? 11.505 4.870 -19.765 1.00 71.44 71 ARG A CA 1
ATOM 573 C C . ARG A 1 71 ? 12.907 4.466 -20.216 1.00 71.44 71 ARG A C 1
ATOM 575 O O . ARG A 1 71 ? 13.239 4.638 -21.387 1.00 71.44 71 ARG A O 1
ATOM 582 N N . GLU A 1 72 ? 13.676 3.859 -19.321 1.00 78.12 72 GLU A N 1
ATOM 583 C CA . GLU A 1 72 ? 15.034 3.388 -19.608 1.00 78.12 72 GLU A CA 1
ATOM 584 C C . GLU A 1 72 ? 15.054 2.343 -20.730 1.00 78.12 72 GLU A C 1
ATOM 586 O O . GLU A 1 72 ? 15.862 2.440 -21.648 1.00 78.12 72 GLU A O 1
ATOM 591 N N . VAL A 1 73 ? 14.112 1.395 -20.736 1.00 80.69 73 VAL A N 1
ATOM 592 C CA . VAL A 1 73 ? 13.988 0.382 -21.797 1.00 80.69 73 VAL A CA 1
ATOM 593 C C . VAL A 1 73 ? 13.660 1.017 -23.150 1.00 80.69 73 VAL A C 1
ATOM 595 O O . VAL A 1 73 ? 14.183 0.573 -24.173 1.00 80.69 73 VAL A O 1
ATOM 598 N N . LYS A 1 74 ? 12.819 2.059 -23.196 1.00 82.25 74 LYS A N 1
ATOM 599 C CA . LYS A 1 74 ? 12.542 2.791 -24.445 1.00 82.25 74 LYS A CA 1
ATOM 600 C C . LYS A 1 74 ? 13.780 3.530 -24.951 1.00 82.25 74 LYS A C 1
ATOM 602 O O . LYS A 1 74 ? 14.068 3.478 -26.146 1.00 82.25 74 LYS A O 1
ATOM 607 N N . ASP A 1 75 ? 14.519 4.176 -24.056 1.00 85.06 75 ASP A N 1
ATOM 608 C CA . ASP A 1 75 ? 15.751 4.884 -24.403 1.00 85.06 75 ASP A CA 1
ATOM 609 C C . ASP A 1 75 ? 16.856 3.922 -24.864 1.00 85.06 75 ASP A C 1
ATOM 611 O O . ASP A 1 75 ? 17.529 4.195 -25.857 1.00 85.06 75 ASP A O 1
ATOM 615 N N . LEU A 1 76 ? 16.997 2.765 -24.213 1.00 86.12 76 LEU A N 1
ATOM 616 C CA . LEU A 1 76 ? 17.928 1.709 -24.615 1.00 86.12 76 LEU A CA 1
ATOM 617 C C . LEU A 1 76 ? 17.577 1.123 -25.985 1.00 86.12 76 LEU A C 1
ATOM 619 O O . LEU A 1 76 ? 18.464 0.970 -26.816 1.00 86.12 76 LEU A O 1
ATOM 623 N N . LYS A 1 77 ? 16.294 0.853 -26.260 1.00 87.81 77 LYS A N 1
ATOM 624 C CA . LYS A 1 77 ? 15.855 0.367 -27.581 1.00 87.81 77 LYS A CA 1
ATOM 625 C C . LYS A 1 77 ? 16.131 1.374 -28.696 1.00 87.81 77 LYS A C 1
ATOM 627 O O . LYS A 1 77 ? 16.519 0.968 -29.785 1.00 87.81 77 LYS A O 1
ATOM 632 N N . ARG A 1 78 ? 15.958 2.676 -28.433 1.00 91.00 78 ARG A N 1
ATOM 633 C CA . ARG A 1 78 ? 16.309 3.731 -29.397 1.00 91.00 78 ARG A CA 1
ATOM 634 C C . ARG A 1 78 ? 17.811 3.733 -29.690 1.00 91.00 78 ARG A C 1
ATOM 636 O O . ARG A 1 78 ? 18.192 3.729 -30.853 1.00 91.00 78 ARG A O 1
ATOM 643 N N . LYS A 1 79 ? 18.641 3.678 -28.644 1.00 89.75 79 LYS A N 1
ATOM 644 C CA . LYS A 1 79 ? 20.105 3.624 -28.780 1.00 89.75 79 LYS A CA 1
ATOM 645 C C . LYS A 1 79 ? 20.581 2.363 -29.503 1.00 89.75 79 LYS A C 1
ATOM 647 O O . LYS A 1 79 ? 21.497 2.437 -30.306 1.00 89.75 79 LYS A O 1
ATOM 652 N N . ASP A 1 80 ? 19.960 1.214 -29.248 1.00 91.00 80 ASP A N 1
ATOM 653 C CA . ASP A 1 80 ? 20.282 -0.042 -29.937 1.00 91.00 80 ASP A CA 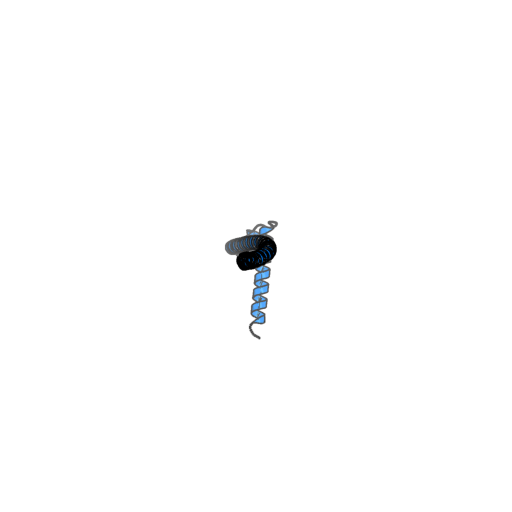1
ATOM 654 C C . ASP A 1 80 ? 19.984 0.033 -31.444 1.00 91.00 80 ASP A C 1
ATOM 656 O O . ASP A 1 80 ? 20.781 -0.436 -32.253 1.00 91.00 80 ASP A O 1
ATOM 660 N N . LEU A 1 81 ? 18.875 0.672 -31.837 1.00 91.50 81 LEU A N 1
ATOM 661 C CA . LEU A 1 81 ? 18.558 0.910 -33.249 1.00 91.50 81 LEU A CA 1
ATOM 662 C C . LEU A 1 81 ? 19.578 1.840 -33.919 1.00 91.50 81 LEU A C 1
ATOM 664 O O . LEU A 1 81 ? 20.089 1.501 -34.982 1.00 91.50 81 LEU A O 1
ATOM 668 N N . GLU A 1 82 ? 19.920 2.956 -33.274 1.00 91.44 82 GLU A N 1
ATOM 669 C CA . GLU A 1 82 ? 20.924 3.911 -33.767 1.00 91.44 82 GLU A CA 1
ATOM 670 C C . GLU A 1 82 ? 22.305 3.252 -33.927 1.00 91.44 82 GLU A C 1
ATOM 672 O O . GLU A 1 82 ? 22.959 3.380 -34.962 1.00 91.44 82 GLU A O 1
ATOM 677 N N . LEU A 1 83 ? 22.731 2.458 -32.939 1.00 91.50 83 LEU A N 1
ATOM 678 C CA . LEU A 1 83 ? 23.988 1.712 -33.011 1.00 91.50 83 LEU A CA 1
ATOM 679 C C . LEU A 1 83 ? 23.986 0.674 -34.139 1.00 91.50 83 LEU A C 1
ATOM 681 O O . LEU A 1 83 ? 25.008 0.491 -34.802 1.00 91.50 83 LEU A O 1
ATOM 685 N N . LYS A 1 84 ? 22.857 -0.004 -34.378 1.00 93.75 84 LYS A N 1
ATOM 686 C CA . LYS A 1 84 ? 22.718 -0.967 -35.481 1.00 93.75 84 LYS A CA 1
ATOM 687 C C . LYS A 1 84 ? 22.805 -0.299 -36.848 1.00 93.75 84 LYS A C 1
ATOM 689 O O . LYS A 1 84 ? 23.418 -0.874 -37.745 1.00 93.75 84 LYS A O 1
ATOM 694 N N . GLU A 1 85 ? 22.231 0.889 -37.001 1.00 92.19 85 GLU A N 1
ATOM 695 C CA . GLU A 1 85 ? 22.310 1.671 -38.236 1.00 92.19 85 GLU A CA 1
ATOM 696 C C . GLU A 1 85 ? 23.761 2.055 -38.548 1.00 92.19 85 GLU A C 1
ATOM 698 O O . GLU A 1 85 ? 24.291 1.672 -39.594 1.00 92.19 85 GLU A O 1
ATOM 703 N N . VAL A 1 86 ? 24.459 2.670 -37.587 1.00 92.75 86 VAL A N 1
ATOM 704 C CA . VAL A 1 86 ? 25.874 3.039 -37.753 1.00 92.75 86 VAL A CA 1
ATOM 705 C C . VAL A 1 86 ? 26.741 1.803 -38.015 1.00 92.75 86 VAL A C 1
ATOM 707 O O . VAL A 1 86 ? 27.630 1.829 -38.869 1.00 92.75 86 VAL A O 1
ATOM 710 N N . ALA A 1 87 ? 26.491 0.686 -37.328 1.00 92.44 87 ALA A N 1
ATOM 711 C CA . ALA A 1 87 ? 27.227 -0.555 -37.562 1.00 92.44 87 ALA A CA 1
ATOM 712 C C . ALA A 1 87 ? 27.017 -1.098 -38.987 1.00 92.44 87 ALA A C 1
ATOM 714 O O . ALA A 1 87 ? 27.977 -1.554 -39.616 1.00 92.44 87 ALA A O 1
ATOM 715 N N . ALA A 1 88 ? 25.791 -1.029 -39.515 1.00 92.88 88 ALA A N 1
ATOM 716 C CA . ALA A 1 88 ? 25.486 -1.445 -40.880 1.00 92.88 88 ALA A CA 1
ATOM 717 C C . ALA A 1 88 ? 26.208 -0.566 -41.914 1.00 92.88 88 ALA A C 1
ATOM 719 O O . ALA A 1 88 ? 26.824 -1.102 -42.840 1.00 92.88 88 ALA A O 1
ATOM 720 N N . GLU A 1 89 ? 26.214 0.755 -41.724 1.00 89.69 89 GLU A N 1
ATOM 721 C CA . GLU A 1 89 ? 26.956 1.690 -42.579 1.00 89.69 89 GLU A CA 1
ATOM 722 C C . GLU A 1 89 ? 28.456 1.374 -42.598 1.00 89.69 89 GLU A C 1
ATOM 724 O O . GLU A 1 89 ? 29.066 1.240 -43.664 1.00 89.69 89 GLU A O 1
ATOM 729 N N . LYS A 1 90 ? 29.065 1.178 -41.421 1.00 91.12 90 LYS A N 1
ATOM 730 C CA . LYS A 1 90 ? 30.491 0.832 -41.329 1.00 91.12 90 LYS A CA 1
ATOM 731 C C . LYS A 1 90 ? 30.796 -0.537 -41.938 1.00 91.12 90 LYS A C 1
ATOM 733 O O . LYS A 1 90 ? 31.837 -0.692 -42.576 1.00 91.12 90 LYS A O 1
ATOM 738 N N . ALA A 1 91 ? 29.900 -1.516 -41.815 1.00 90.31 91 ALA A N 1
ATOM 739 C CA . ALA A 1 91 ? 30.062 -2.823 -42.451 1.00 90.31 91 ALA A CA 1
ATOM 740 C C . ALA A 1 91 ? 30.028 -2.739 -43.989 1.00 90.31 91 ALA A C 1
ATOM 742 O O . ALA A 1 91 ? 30.753 -3.471 -44.670 1.00 90.31 91 ALA A O 1
ATOM 743 N N . VAL A 1 92 ? 29.209 -1.846 -44.553 1.00 91.50 92 VAL A N 1
ATOM 744 C CA . VAL A 1 92 ? 29.201 -1.566 -45.997 1.00 91.50 92 VAL A CA 1
ATOM 745 C C . VAL A 1 92 ? 30.516 -0.916 -46.432 1.00 91.50 92 VAL A C 1
ATOM 747 O O . VAL A 1 92 ? 31.120 -1.389 -47.397 1.00 91.50 92 VAL A O 1
ATOM 750 N N . GLU A 1 93 ? 31.011 0.080 -45.694 1.00 88.75 93 GLU A N 1
ATOM 751 C CA . GLU A 1 93 ? 32.284 0.743 -46.015 1.00 88.75 93 GLU A CA 1
ATOM 752 C C . GLU A 1 93 ? 33.471 -0.231 -45.953 1.00 88.75 93 GLU A C 1
ATOM 754 O O . GLU A 1 93 ? 34.295 -0.272 -46.866 1.00 88.75 93 GLU A O 1
ATOM 759 N N . LEU A 1 94 ? 33.527 -1.103 -44.939 1.00 86.62 94 LEU A N 1
ATOM 760 C CA . LEU A 1 94 ? 34.559 -2.141 -44.843 1.00 86.62 94 LEU A CA 1
ATOM 761 C C . LEU A 1 94 ? 34.533 -3.105 -46.037 1.00 86.62 94 LEU A C 1
ATOM 763 O O . LEU A 1 94 ? 35.591 -3.440 -46.575 1.00 86.62 94 LEU A O 1
ATOM 767 N N . ARG A 1 95 ? 33.347 -3.530 -46.497 1.00 85.38 95 ARG A N 1
ATOM 768 C CA . ARG A 1 95 ? 33.218 -4.376 -47.699 1.00 85.38 95 ARG A CA 1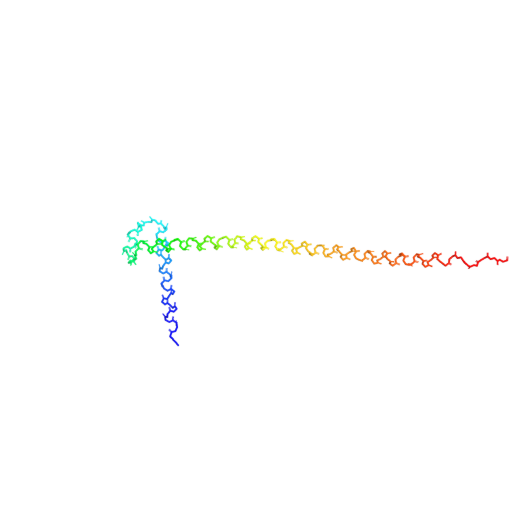
ATOM 769 C C . ARG A 1 95 ? 33.703 -3.656 -48.954 1.00 85.38 95 ARG A C 1
ATOM 771 O O . ARG A 1 95 ? 34.444 -4.247 -49.741 1.00 85.38 95 ARG A O 1
ATOM 778 N N . ARG A 1 96 ? 33.334 -2.383 -49.117 1.00 86.44 96 ARG A N 1
ATOM 779 C CA . ARG A 1 96 ? 33.766 -1.541 -50.240 1.00 86.44 96 ARG A CA 1
ATOM 780 C C . ARG A 1 96 ? 35.287 -1.381 -50.254 1.00 86.44 96 ARG A C 1
ATOM 782 O O . ARG A 1 96 ? 35.920 -1.668 -51.270 1.00 86.44 96 ARG A O 1
ATOM 789 N N . LEU A 1 97 ? 35.893 -1.030 -49.123 1.00 85.31 97 LEU A N 1
ATOM 790 C CA . LEU A 1 97 ? 37.347 -0.917 -48.994 1.00 85.31 97 LEU A CA 1
ATOM 791 C C . LEU A 1 97 ? 38.058 -2.244 -49.274 1.00 85.31 97 LEU A C 1
ATOM 793 O O . LEU A 1 97 ? 39.061 -2.254 -49.985 1.00 85.31 97 LEU A O 1
ATOM 797 N N . ASN A 1 98 ? 37.532 -3.364 -48.774 1.00 84.81 98 ASN A N 1
ATOM 798 C CA . ASN A 1 98 ? 38.103 -4.683 -49.041 1.00 84.81 98 ASN A CA 1
ATOM 799 C C . ASN A 1 98 ? 38.056 -5.037 -50.539 1.00 84.81 98 ASN A C 1
ATOM 801 O O . ASN A 1 98 ? 39.063 -5.455 -51.105 1.00 84.81 98 ASN A O 1
ATOM 805 N N . SER A 1 99 ? 36.926 -4.793 -51.214 1.00 76.62 99 SER A N 1
ATOM 806 C CA . SER A 1 99 ? 36.821 -5.002 -52.667 1.00 76.62 99 SER A CA 1
ATOM 807 C C . SER A 1 99 ? 37.779 -4.116 -53.474 1.00 76.62 99 SER A C 1
ATOM 809 O O . SER 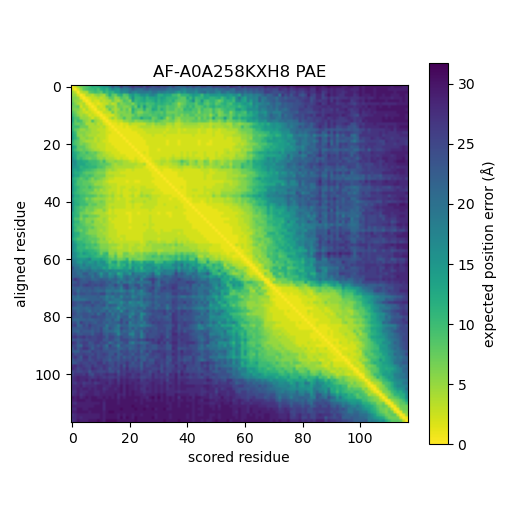A 1 99 ? 38.394 -4.593 -54.428 1.00 76.62 99 SER A O 1
ATOM 811 N N . SER A 1 100 ? 37.975 -2.859 -53.058 1.00 78.00 100 SER A N 1
ATOM 812 C CA . SER A 1 100 ? 38.910 -1.930 -53.702 1.00 78.00 100 SER A CA 1
ATOM 813 C C . SER A 1 100 ? 40.365 -2.385 -53.543 1.00 78.00 100 SER A C 1
ATOM 815 O O . SER A 1 100 ? 41.096 -2.472 -54.528 1.00 78.00 100 SER A O 1
ATOM 817 N N . LYS A 1 101 ? 40.770 -2.779 -52.326 1.00 76.44 101 LYS A N 1
ATOM 818 C CA . LYS A 1 101 ? 42.120 -3.300 -52.044 1.00 76.44 101 LYS A CA 1
ATOM 819 C C . LYS A 1 101 ? 42.449 -4.554 -52.860 1.00 76.44 101 LYS A C 1
ATOM 821 O O . LYS A 1 101 ? 43.563 -4.679 -53.364 1.00 76.44 101 LYS A O 1
ATOM 826 N N . ILE A 1 102 ? 41.485 -5.461 -53.029 1.00 69.06 102 ILE A N 1
ATOM 827 C CA . ILE A 1 102 ? 41.654 -6.673 -53.848 1.00 69.06 102 ILE A CA 1
ATOM 828 C C . ILE A 1 102 ? 41.765 -6.321 -55.345 1.00 69.06 102 ILE A C 1
ATOM 830 O O . ILE A 1 102 ? 42.564 -6.925 -56.064 1.00 69.06 102 ILE A O 1
ATOM 834 N N . GLY A 1 103 ? 41.009 -5.324 -55.817 1.00 59.81 103 GLY A N 1
ATOM 835 C CA . GLY A 1 103 ? 41.093 -4.823 -57.193 1.00 59.81 103 GLY A CA 1
ATOM 836 C C . GLY A 1 103 ? 42.424 -4.132 -57.517 1.00 59.81 103 GLY A C 1
ATOM 837 O O . GLY A 1 103 ? 42.974 -4.333 -58.600 1.00 59.81 103 GLY A O 1
ATOM 838 N N . ASP A 1 104 ? 42.984 -3.378 -56.570 1.00 57.84 104 ASP A N 1
ATOM 839 C CA . ASP A 1 104 ? 44.266 -2.681 -56.739 1.00 57.84 104 ASP A CA 1
ATOM 840 C C . ASP A 1 104 ? 45.480 -3.622 -56.704 1.00 57.84 104 ASP A C 1
ATOM 842 O O . ASP A 1 104 ? 46.457 -3.394 -57.420 1.00 57.84 104 ASP A O 1
ATOM 846 N N . GLY A 1 105 ? 45.403 -4.726 -55.951 1.00 57.44 105 GLY A N 1
ATOM 847 C CA . GLY A 1 105 ? 46.405 -5.796 -56.002 1.00 57.44 105 GLY A CA 1
ATOM 848 C C . GLY A 1 105 ? 46.466 -6.487 -57.370 1.00 57.44 105 GLY A C 1
ATOM 849 O O . GLY A 1 105 ? 47.552 -6.757 -57.877 1.00 57.44 105 GLY A O 1
ATOM 850 N N . ARG A 1 106 ? 45.312 -6.698 -58.024 1.00 54.50 106 ARG A N 1
ATOM 851 C CA . ARG A 1 106 ? 45.256 -7.287 -59.376 1.00 54.50 106 ARG A CA 1
ATOM 852 C C . ARG A 1 106 ? 45.782 -6.352 -60.466 1.00 54.50 106 ARG A C 1
ATOM 854 O O . ARG A 1 106 ? 46.427 -6.831 -61.391 1.00 54.50 106 ARG A O 1
ATOM 861 N N . ARG A 1 107 ? 45.553 -5.037 -60.361 1.00 52.06 107 ARG A N 1
ATOM 862 C CA . ARG A 1 107 ? 46.091 -4.064 -61.332 1.00 52.06 107 ARG A CA 1
ATOM 863 C C . ARG A 1 107 ? 47.605 -3.892 -61.235 1.00 52.06 107 ARG A C 1
ATOM 865 O O . ARG A 1 107 ? 48.246 -3.654 -62.250 1.00 52.06 107 ARG A O 1
ATOM 872 N N . ARG A 1 108 ? 48.187 -4.050 -60.043 1.00 51.69 108 ARG A N 1
ATOM 873 C CA . ARG A 1 108 ? 49.636 -3.894 -59.840 1.00 51.69 108 ARG A CA 1
ATOM 874 C C . ARG A 1 108 ? 50.456 -5.094 -60.335 1.00 51.69 108 ARG A C 1
ATOM 876 O O . ARG A 1 108 ? 51.598 -4.904 -60.723 1.00 51.69 108 ARG A O 1
ATOM 883 N N . CYS A 1 109 ? 49.873 -6.294 -60.396 1.00 48.88 109 CYS A N 1
ATOM 884 C CA . CYS A 1 109 ? 50.526 -7.483 -60.968 1.00 48.88 109 CYS A CA 1
ATOM 885 C C . CYS A 1 109 ? 50.397 -7.606 -62.502 1.00 48.88 109 CYS A C 1
ATOM 887 O O . CYS A 1 109 ? 50.984 -8.516 -63.075 1.00 48.88 109 CYS A O 1
ATOM 889 N N . GLY A 1 110 ? 49.641 -6.724 -63.169 1.00 48.84 110 GLY A N 1
ATOM 890 C CA . GLY A 1 110 ? 49.437 -6.751 -64.626 1.00 48.84 110 GLY A CA 1
ATOM 891 C C . GLY A 1 110 ? 50.365 -5.838 -65.438 1.00 48.84 110 GLY A C 1
ATOM 892 O O . GLY A 1 110 ? 50.229 -5.786 -66.653 1.00 48.84 110 GLY A O 1
ATOM 893 N N . ALA A 1 111 ? 51.283 -5.110 -64.796 1.00 50.75 111 ALA A N 1
ATOM 894 C CA . ALA A 1 111 ? 52.179 -4.150 -65.447 1.00 50.75 111 ALA A CA 1
ATOM 895 C C . ALA A 1 111 ? 53.651 -4.571 -65.301 1.00 50.75 111 ALA A C 1
ATOM 897 O O . ALA A 1 111 ? 54.446 -3.854 -64.704 1.00 50.75 111 ALA A O 1
ATOM 898 N N . SER A 1 112 ? 54.008 -5.775 -65.756 1.00 50.47 112 SER A N 1
ATOM 899 C CA . SER A 1 112 ? 55.406 -6.232 -65.886 1.00 50.47 112 SER A CA 1
ATOM 900 C C . SER A 1 112 ? 55.498 -7.444 -66.824 1.00 50.47 112 SER A C 1
ATOM 902 O O . SER A 1 112 ? 55.901 -8.513 -66.386 1.00 50.47 112 SER A O 1
ATOM 904 N N . LEU A 1 113 ? 55.063 -7.330 -68.083 1.00 53.78 113 LEU A N 1
ATOM 905 C CA . LEU A 1 113 ? 55.415 -8.296 -69.138 1.00 53.78 113 LEU A CA 1
ATOM 906 C C . LEU A 1 113 ? 55.109 -7.696 -70.514 1.00 53.78 113 LEU A C 1
ATOM 908 O O . LEU A 1 113 ? 53.947 -7.601 -70.902 1.00 53.78 113 LEU A O 1
ATOM 912 N N . GLY A 1 114 ? 56.172 -7.330 -71.229 1.00 53.31 114 GLY A N 1
ATOM 913 C CA . GLY A 1 114 ? 56.138 -6.964 -72.642 1.00 53.31 114 GLY A CA 1
ATOM 914 C C . GLY A 1 114 ? 56.639 -5.553 -72.896 1.00 53.31 114 GLY A C 1
ATOM 915 O O . GLY A 1 114 ? 55.826 -4.646 -72.933 1.00 53.31 114 GLY A O 1
ATOM 916 N N . ASP A 1 115 ? 57.959 -5.407 -73.018 1.00 47.47 115 ASP A N 1
ATOM 917 C CA . ASP A 1 115 ? 5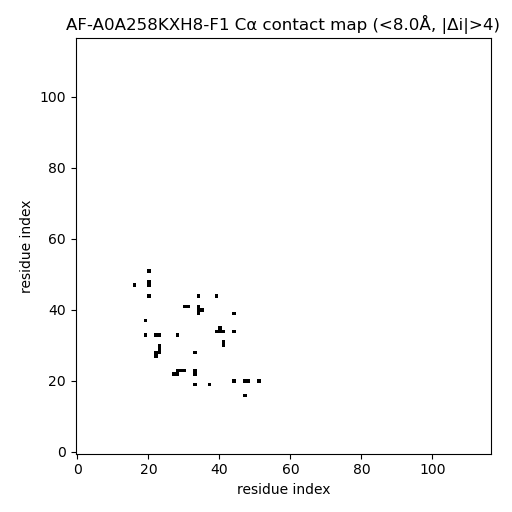8.624 -4.542 -74.002 1.00 47.47 115 ASP A CA 1
ATOM 918 C C . ASP A 1 115 ? 60.135 -4.824 -73.923 1.00 47.47 115 ASP A C 1
ATOM 920 O O . ASP A 1 115 ? 60.865 -4.131 -73.228 1.00 47.47 115 ASP A O 1
ATOM 924 N N . ASP A 1 116 ? 60.584 -5.879 -74.607 1.00 44.28 116 ASP A N 1
ATOM 925 C CA . ASP A 1 116 ? 61.973 -6.021 -75.060 1.00 44.28 116 ASP A CA 1
ATOM 926 C C . ASP A 1 116 ? 61.906 -6.566 -76.495 1.00 44.28 116 ASP A C 1
ATOM 928 O O . ASP A 1 116 ? 61.558 -7.730 -76.724 1.00 44.28 116 ASP A O 1
ATOM 932 N N . ALA A 1 117 ? 62.129 -5.657 -77.446 1.00 45.56 117 ALA A N 1
ATOM 933 C CA . ALA A 1 117 ? 62.282 -5.902 -78.878 1.00 45.56 117 ALA A CA 1
ATOM 934 C C . ALA A 1 117 ? 63.765 -6.047 -79.238 1.00 45.56 117 ALA A C 1
ATOM 936 O O . ALA A 1 117 ? 64.595 -5.385 -78.573 1.00 45.56 117 ALA A O 1
#

Solvent-accessible surface area (backbone atoms only — not comparable to full-atom values): 6706 Å² total; per-residue (Å²): 134,80,59,62,69,52,51,53,52,53,49,54,52,48,53,49,53,49,50,54,44,49,54,51,72,68,56,86,50,56,60,71,56,51,21,63,76,70,74,47,54,62,71,56,50,56,49,50,44,51,52,50,53,51,53,50,52,51,49,53,51,48,54,50,51,53,54,51,50,53,52,52,52,53,53,50,53,53,52,52,52,53,53,50,51,54,49,52,55,51,52,51,51,53,50,51,52,51,54,48,54,56,52,53,56,57,60,64,73,69,75,81,85,89,88,85,133

pLDDT: mean 80.15, std 15.01, range [44.28, 94.81]

Nearest PDB structures (foldseek):
  5hsz-assembly1_B  TM=3.360E-01  e=1.498E+00  Klebsiella pneumoniae subsp. pneumoniae MGH 78578

Secondary structure (DSSP, 8-state):
--SHHHHHHHHHHHHHHHHHHHHHHH-SS-HHHHHHHTT--HHHHHHHHHHHHHHHHHHHHHHHHHHHHHHHHHHHHHHHHHHHHHHHHHHHHHHHHHHHHHHHHHHHTTSSS----